Protein AF-A0A6B3CCL4-F1 (afdb_monomer_lite)

Secondary structure (DSSP, 8-state):
---HHHHHHHHHHHH-TTS--HHHHHHHHHHHHHHHHHHHHHHHHHHTT---

Sequence (52 aa):
MEDEVDRLVAAWRRERPDLDVEPLEVLSRVSRLARHLDRARRLAFSEHQLEP

Radius of gyration: 16.25 Å; chains: 1; bounding box: 38×14×40 Å

Structure (mmCIF, N/CA/C/O backbone):
data_AF-A0A6B3CCL4-F1
#
_entry.id   AF-A0A6B3CCL4-F1
#
loop_
_atom_site.group_PDB
_atom_site.id
_atom_site.type_symbol
_atom_site.label_atom_id
_atom_site.label_alt_id
_atom_site.label_comp_id
_atom_site.label_asym_id
_atom_site.label_entity_id
_atom_site.label_seq_id
_atom_site.pdbx_PDB_ins_code
_atom_site.Cartn_x
_atom_site.Cartn_y
_atom_site.Cartn_z
_atom_site.occupancy
_atom_site.B_iso_or_equiv
_atom_site.auth_seq_id
_atom_site.auth_comp_id
_atom_site.auth_asym_id
_atom_site.auth_atom_id
_atom_site.pdbx_PDB_model_num
ATOM 1 N N . MET A 1 1 ? -14.019 -5.473 -8.889 1.00 78.81 1 MET A N 1
ATOM 2 C CA . MET A 1 1 ? -13.098 -6.617 -8.717 1.00 78.81 1 MET A CA 1
ATOM 3 C C . MET A 1 1 ? -12.394 -6.405 -7.398 1.00 78.81 1 MET A C 1
ATOM 5 O O . MET A 1 1 ? -11.942 -5.292 -7.183 1.00 78.81 1 MET A O 1
ATOM 9 N N . GLU A 1 2 ? -12.371 -7.419 -6.541 1.00 91.31 2 GLU A N 1
ATOM 10 C CA . GLU A 1 2 ? -11.679 -7.391 -5.247 1.00 91.31 2 GLU A CA 1
ATOM 11 C C . GLU A 1 2 ? -10.221 -7.836 -5.436 1.00 91.31 2 GLU A C 1
ATOM 13 O O . GLU A 1 2 ? -9.970 -8.830 -6.129 1.00 91.31 2 GLU A O 1
ATOM 18 N N . ASP A 1 3 ? -9.270 -7.113 -4.849 1.00 96.94 3 ASP A N 1
ATOM 19 C CA . ASP A 1 3 ? -7.845 -7.437 -4.886 1.00 96.94 3 ASP A CA 1
ATOM 20 C C . ASP A 1 3 ? -7.318 -7.991 -3.546 1.00 96.94 3 ASP A C 1
ATOM 22 O O . ASP A 1 3 ? -8.049 -8.236 -2.588 1.00 96.94 3 ASP A O 1
ATOM 26 N N . GLU A 1 4 ? -6.017 -8.280 -3.481 1.00 96.50 4 GLU A N 1
ATOM 27 C CA . GLU A 1 4 ? -5.396 -8.808 -2.260 1.00 96.50 4 GLU A CA 1
ATOM 28 C C . GLU A 1 4 ? -5.422 -7.799 -1.099 1.00 96.50 4 GLU A C 1
ATOM 30 O O . GLU A 1 4 ? -5.485 -8.202 0.063 1.00 96.50 4 GLU A O 1
ATOM 35 N N . VAL A 1 5 ? -5.373 -6.496 -1.395 1.00 97.94 5 VAL A N 1
ATOM 36 C CA . VAL A 1 5 ? -5.413 -5.448 -0.368 1.00 97.94 5 VAL A CA 1
ATOM 37 C C . VAL A 1 5 ? -6.794 -5.399 0.271 1.00 97.94 5 VAL A C 1
ATOM 39 O O . VAL A 1 5 ? -6.867 -5.302 1.493 1.00 97.94 5 VAL A O 1
ATOM 42 N N . ASP A 1 6 ? -7.862 -5.574 -0.507 1.00 98.12 6 ASP A N 1
ATOM 43 C CA . ASP A 1 6 ? -9.223 -5.680 0.032 1.00 98.12 6 ASP A CA 1
ATOM 44 C C . ASP A 1 6 ? -9.336 -6.813 1.059 1.00 98.12 6 ASP A C 1
ATOM 46 O O . ASP A 1 6 ? -9.820 -6.603 2.173 1.00 98.12 6 ASP A O 1
ATOM 50 N N . ARG A 1 7 ? -8.793 -7.995 0.739 1.00 97.44 7 ARG A N 1
ATOM 51 C CA . ARG A 1 7 ? -8.800 -9.149 1.656 1.00 97.44 7 ARG A CA 1
ATOM 52 C C . ARG A 1 7 ? -8.016 -8.877 2.938 1.00 97.44 7 ARG A C 1
ATOM 54 O O . ARG A 1 7 ? -8.451 -9.272 4.019 1.00 97.44 7 ARG A O 1
ATOM 61 N N . LEU A 1 8 ? -6.865 -8.210 2.831 1.00 97.12 8 LEU A N 1
ATOM 62 C CA . LEU A 1 8 ? -6.040 -7.841 3.986 1.00 97.12 8 LEU A CA 1
ATOM 63 C C . LEU A 1 8 ? -6.746 -6.820 4.882 1.00 97.12 8 LEU A C 1
ATOM 65 O O . LEU A 1 8 ? -6.758 -6.979 6.101 1.00 97.12 8 LEU A O 1
ATOM 69 N N . VAL A 1 9 ? -7.356 -5.796 4.289 1.00 97.81 9 VAL A N 1
ATOM 70 C CA . VAL A 1 9 ? -8.100 -4.765 5.021 1.00 97.81 9 VAL A CA 1
ATOM 71 C C . VAL A 1 9 ? -9.338 -5.365 5.686 1.00 97.81 9 VAL A C 1
ATOM 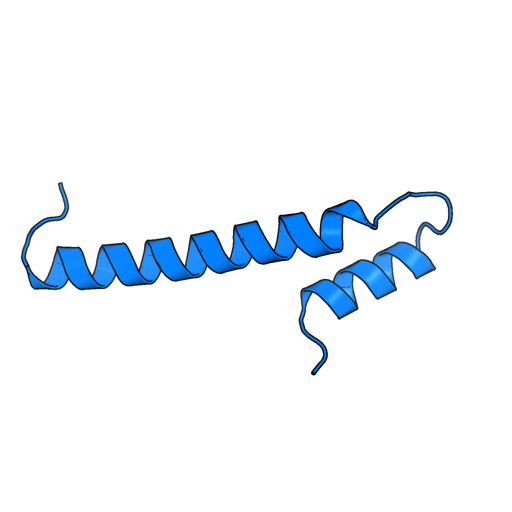73 O O . VAL A 1 9 ? -9.597 -5.085 6.856 1.00 97.81 9 VAL A O 1
ATOM 76 N N . ALA A 1 10 ? -10.063 -6.251 4.999 1.00 97.81 10 ALA A N 1
ATOM 77 C CA . ALA A 1 10 ? -11.198 -6.970 5.571 1.00 97.81 10 ALA A CA 1
ATOM 78 C C . ALA A 1 10 ? -10.788 -7.840 6.771 1.00 97.81 10 ALA A C 1
ATOM 80 O O . ALA A 1 10 ? -11.478 -7.843 7.793 1.00 97.81 10 ALA A O 1
ATOM 81 N N . ALA A 1 11 ? -9.649 -8.535 6.683 1.00 98.00 11 ALA A N 1
ATOM 82 C CA . ALA A 1 11 ? -9.107 -9.294 7.805 1.00 98.00 11 ALA A CA 1
ATOM 83 C C . ALA A 1 11 ? -8.785 -8.376 8.993 1.00 98.00 11 ALA A C 1
ATOM 85 O O . ALA A 1 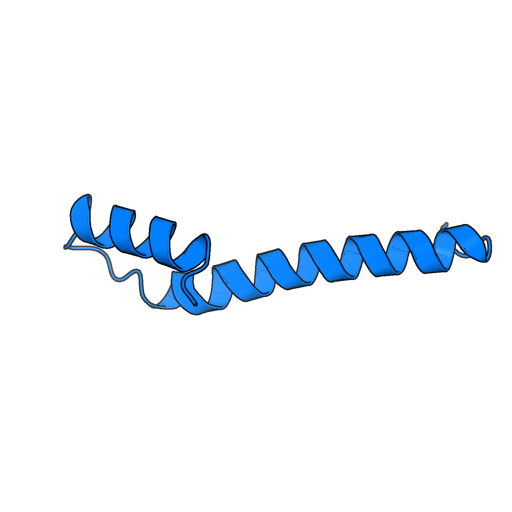11 ? -9.236 -8.643 10.103 1.00 98.00 11 ALA A O 1
ATOM 86 N N . TRP A 1 12 ? -8.094 -7.255 8.772 1.00 97.81 12 TRP A N 1
ATOM 87 C CA . TRP A 1 12 ? -7.780 -6.314 9.851 1.00 97.81 12 TRP A CA 1
ATOM 88 C C . TRP A 1 12 ? -9.018 -5.710 10.509 1.00 97.81 12 TRP A C 1
ATOM 90 O O . TRP A 1 12 ? -9.080 -5.671 11.734 1.00 97.81 12 TRP A O 1
ATOM 100 N N . ARG A 1 13 ? -10.028 -5.313 9.727 1.00 97.62 13 ARG A N 1
ATOM 101 C CA . ARG A 1 13 ? -11.303 -4.812 10.265 1.00 97.62 13 ARG A CA 1
ATOM 102 C C . ARG A 1 13 ? -11.999 -5.841 11.162 1.00 97.62 13 ARG A C 1
ATOM 104 O O . ARG A 1 13 ? -12.663 -5.456 12.118 1.00 97.62 13 ARG A O 1
ATOM 111 N N . ARG A 1 14 ? -11.843 -7.140 10.872 1.00 98.19 14 ARG A N 1
ATOM 112 C CA . ARG A 1 14 ? -12.379 -8.230 11.700 1.00 98.19 14 ARG A CA 1
ATOM 113 C C . ARG A 1 14 ? -11.554 -8.462 12.966 1.00 98.19 14 ARG A C 1
ATOM 115 O O . ARG A 1 14 ? -12.133 -8.593 14.038 1.00 98.19 14 ARG A O 1
ATOM 122 N N . GLU A 1 15 ? -10.231 -8.548 12.841 1.00 98.44 15 GLU A N 1
ATOM 123 C CA . GLU A 1 15 ? -9.348 -8.902 13.963 1.00 98.44 15 GLU A CA 1
ATOM 124 C C . GLU A 1 15 ? -9.107 -7.728 14.929 1.00 98.44 15 GLU A C 1
ATOM 126 O O . GLU A 1 15 ? -8.893 -7.938 16.122 1.00 98.44 15 GLU A O 1
ATOM 131 N N . ARG A 1 16 ? -9.113 -6.487 14.427 1.00 97.38 16 ARG A N 1
ATOM 132 C CA . ARG A 1 16 ? -8.827 -5.255 15.178 1.00 97.38 16 ARG A CA 1
ATOM 133 C C . ARG A 1 16 ? -9.775 -4.124 14.764 1.00 97.38 16 ARG A C 1
ATOM 135 O O . ARG A 1 16 ? -9.345 -3.170 14.116 1.00 97.38 16 ARG A O 1
ATOM 142 N N . PRO A 1 17 ? -11.065 -4.205 15.139 1.00 97.06 17 PRO A N 1
ATOM 143 C CA . PRO A 1 17 ? -12.060 -3.191 14.780 1.00 97.06 17 PRO A CA 1
ATOM 144 C C . PRO A 1 17 ? -11.784 -1.812 15.403 1.00 97.06 17 PRO A C 1
ATOM 146 O O . PRO A 1 17 ? -12.404 -0.829 15.014 1.00 97.06 17 PRO A O 1
ATOM 149 N N . ASP A 1 18 ? -10.872 -1.738 16.375 1.00 98.19 18 ASP A N 1
ATOM 150 C CA . ASP A 1 18 ? -10.416 -0.513 17.029 1.00 98.19 18 ASP A CA 1
ATOM 151 C C . ASP A 1 18 ? -9.389 0.288 16.213 1.00 98.19 18 ASP A C 1
ATOM 153 O O . ASP A 1 18 ? -9.156 1.460 16.509 1.00 98.19 18 ASP A O 1
ATOM 157 N N . LEU A 1 19 ? -8.753 -0.328 15.212 1.00 97.31 19 LEU A N 1
ATOM 158 C CA . LEU A 1 19 ? -7.724 0.321 14.408 1.00 97.31 19 LEU A CA 1
ATOM 159 C C . LEU A 1 19 ? -8.322 0.984 13.168 1.00 97.31 19 LEU A C 1
ATOM 161 O O . LEU A 1 19 ? -9.056 0.357 12.402 1.00 97.31 19 LEU A O 1
ATOM 165 N N . ASP A 1 20 ? -7.916 2.228 12.917 1.00 97.44 20 ASP A N 1
ATOM 166 C CA . ASP A 1 20 ? -8.104 2.838 11.606 1.00 97.44 20 ASP A CA 1
ATOM 167 C C . ASP A 1 20 ? -7.119 2.219 10.605 1.00 97.44 20 ASP A C 1
ATOM 169 O O . ASP A 1 20 ? -5.898 2.370 10.706 1.00 97.44 20 ASP A O 1
ATOM 173 N N . VAL A 1 21 ? -7.674 1.487 9.643 1.00 97.69 21 VAL A N 1
ATOM 174 C CA . VAL A 1 21 ? -6.933 0.794 8.584 1.00 97.69 21 VAL A CA 1
ATOM 175 C C . VAL A 1 21 ? -7.249 1.338 7.196 1.00 97.69 21 VAL A C 1
ATOM 177 O O . VAL A 1 21 ? -6.765 0.787 6.207 1.00 97.69 21 VAL A O 1
ATOM 180 N N . GLU A 1 22 ? -8.013 2.429 7.102 1.00 96.88 22 GLU A N 1
ATOM 181 C CA . GLU A 1 22 ? -8.3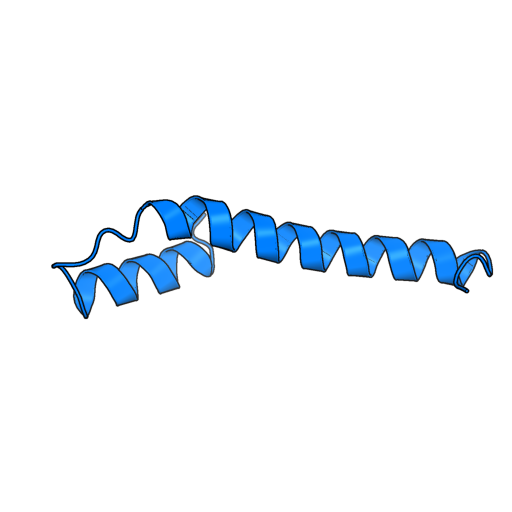21 3.091 5.832 1.00 96.88 22 GLU A CA 1
ATOM 182 C C . GLU A 1 22 ? -7.051 3.486 5.048 1.00 96.88 22 GLU A C 1
ATOM 184 O O . GLU A 1 22 ? -6.984 3.198 3.848 1.00 96.88 22 GLU A O 1
ATOM 189 N N . PRO A 1 23 ? -5.963 3.993 5.675 1.00 98.00 23 PRO A N 1
ATOM 190 C CA . PRO A 1 23 ? -4.735 4.310 4.941 1.00 98.00 23 PRO A CA 1
ATOM 191 C C . PRO A 1 23 ? -4.088 3.104 4.239 1.00 98.00 23 PRO A C 1
ATOM 193 O O . PRO A 1 23 ? -3.401 3.272 3.224 1.00 98.00 23 PRO A O 1
ATOM 196 N N . LEU A 1 24 ? -4.301 1.877 4.741 1.00 97.56 24 LEU A N 1
ATOM 197 C CA . LEU A 1 24 ? -3.740 0.665 4.138 1.00 97.56 24 LEU A CA 1
ATOM 198 C C . LEU A 1 24 ? -4.336 0.377 2.760 1.00 97.56 24 LEU A C 1
ATOM 200 O O . LEU A 1 24 ? -3.646 -0.233 1.940 1.00 97.56 24 LEU A O 1
ATOM 204 N N . GLU A 1 25 ? -5.558 0.834 2.478 1.00 97.75 25 GLU A N 1
ATOM 205 C CA . GLU A 1 25 ? -6.203 0.649 1.177 1.00 97.75 25 GLU A CA 1
ATOM 206 C C . GLU A 1 25 ? -5.400 1.307 0.049 1.00 97.75 25 GLU A C 1
ATOM 208 O O . GLU A 1 25 ? -5.224 0.719 -1.021 1.00 97.75 25 GLU A O 1
ATOM 213 N N . VAL A 1 26 ? -4.867 2.508 0.281 1.00 98.06 26 VAL A N 1
ATOM 214 C CA . VAL A 1 26 ? -4.109 3.252 -0.736 1.00 98.06 26 VAL A CA 1
ATOM 215 C C . VAL A 1 26 ? -2.629 2.903 -0.666 1.00 98.06 26 VAL A C 1
ATOM 217 O O . VAL A 1 26 ? -2.034 2.521 -1.678 1.00 98.06 26 VAL A O 1
ATOM 220 N N . LEU A 1 27 ? -2.026 2.981 0.525 1.00 98.31 27 LEU A N 1
ATOM 221 C CA . LEU A 1 27 ? -0.581 2.808 0.684 1.00 98.31 27 LEU A CA 1
ATOM 222 C C . LEU A 1 27 ? -0.126 1.413 0.239 1.00 98.31 27 LEU A C 1
ATOM 224 O O . LEU A 1 27 ? 0.854 1.292 -0.497 1.00 98.31 27 LEU A O 1
ATOM 228 N N . SER A 1 28 ? -0.879 0.362 0.582 1.00 97.81 28 SER A N 1
ATOM 229 C CA . SER A 1 28 ? -0.525 -1.007 0.188 1.00 97.81 28 SER A CA 1
ATOM 230 C C . SER A 1 28 ? -0.589 -1.203 -1.327 1.00 97.81 28 SER A C 1
ATOM 232 O O . SER A 1 28 ? 0.273 -1.876 -1.899 1.00 97.81 28 SER A O 1
ATOM 234 N N . ARG A 1 29 ? -1.582 -0.605 -2.001 1.00 98.25 29 ARG A N 1
ATOM 235 C CA . ARG A 1 29 ? -1.719 -0.688 -3.463 1.00 98.25 29 ARG A CA 1
ATOM 236 C C . ARG A 1 29 ? -0.596 0.054 -4.165 1.00 98.25 29 ARG A C 1
ATOM 238 O O . ARG A 1 29 ? 0.025 -0.510 -5.064 1.00 98.25 29 ARG A O 1
ATOM 245 N N . VAL A 1 30 ? -0.278 1.266 -3.713 1.00 98.50 30 VAL A N 1
ATOM 246 C CA . VAL A 1 30 ? 0.832 2.058 -4.259 1.00 98.50 30 VAL A CA 1
ATOM 247 C C . VAL A 1 30 ? 2.156 1.312 -4.105 1.00 98.50 30 VAL A C 1
ATOM 249 O O . VAL A 1 30 ? 2.890 1.176 -5.082 1.00 98.50 30 VAL A O 1
ATOM 252 N N . SER A 1 31 ? 2.451 0.743 -2.932 1.00 98.12 31 SER A N 1
ATOM 253 C CA . SER A 1 31 ? 3.680 -0.038 -2.730 1.00 98.12 31 SER A CA 1
ATOM 254 C C . SER A 1 31 ? 3.746 -1.288 -3.615 1.00 98.12 31 SER A C 1
ATOM 256 O O . SER A 1 31 ? 4.814 -1.631 -4.128 1.00 98.12 31 SER A O 1
ATOM 258 N N . ARG A 1 32 ? 2.619 -1.975 -3.834 1.00 97.69 32 ARG A N 1
ATOM 259 C CA . ARG A 1 32 ? 2.551 -3.131 -4.743 1.00 97.69 32 ARG A CA 1
ATOM 260 C C . ARG A 1 32 ? 2.779 -2.715 -6.192 1.00 97.69 32 ARG A C 1
ATOM 262 O O . ARG A 1 32 ? 3.622 -3.314 -6.857 1.00 97.69 32 ARG A O 1
ATOM 269 N N . LEU A 1 33 ? 2.102 -1.666 -6.657 1.00 98.31 33 LEU A N 1
ATOM 270 C CA . LEU A 1 33 ? 2.310 -1.102 -7.992 1.00 98.31 33 LEU A CA 1
ATOM 271 C C . LEU A 1 33 ? 3.764 -0.672 -8.191 1.00 98.31 33 LEU A C 1
ATOM 273 O O . LEU A 1 33 ? 4.368 -1.046 -9.191 1.00 98.31 33 LEU A O 1
ATOM 277 N N . ALA A 1 34 ? 4.364 0.008 -7.213 1.00 98.31 34 ALA A N 1
ATOM 278 C CA . ALA A 1 34 ? 5.768 0.400 -7.264 1.00 98.31 34 ALA A CA 1
ATOM 279 C C . ALA A 1 34 ? 6.699 -0.810 -7.443 1.00 98.31 34 ALA A C 1
ATOM 281 O O . ALA A 1 34 ? 7.603 -0.771 -8.273 1.00 98.31 34 ALA A O 1
ATOM 282 N N . ARG A 1 35 ? 6.447 -1.926 -6.742 1.00 97.94 35 ARG A N 1
ATOM 283 C CA . ARG A 1 35 ? 7.209 -3.176 -6.931 1.00 97.94 35 ARG A CA 1
ATOM 284 C C . ARG A 1 35 ? 7.047 -3.762 -8.333 1.00 97.94 35 ARG A C 1
ATOM 286 O O . ARG A 1 35 ? 8.016 -4.284 -8.882 1.00 97.94 35 ARG A O 1
ATOM 293 N N . HIS A 1 36 ? 5.845 -3.715 -8.905 1.00 97.81 36 HIS A N 1
ATOM 294 C CA . HIS A 1 36 ? 5.614 -4.176 -10.276 1.00 97.81 36 HIS A CA 1
ATOM 295 C C . HIS A 1 36 ? 6.345 -3.296 -11.292 1.00 97.81 36 HIS A C 1
ATOM 297 O O . HIS A 1 36 ? 7.032 -3.823 -12.166 1.00 97.81 36 HIS A O 1
ATOM 303 N N . LEU A 1 37 ? 6.268 -1.975 -11.129 1.00 98.19 37 LEU A N 1
ATOM 304 C CA . LEU A 1 37 ? 6.961 -1.012 -11.979 1.00 98.19 37 LEU A CA 1
ATOM 305 C C . LEU A 1 37 ? 8.480 -1.147 -11.873 1.00 98.19 37 LEU A C 1
ATOM 307 O O . LEU A 1 37 ? 9.159 -1.142 -12.892 1.00 98.19 37 LEU A O 1
ATOM 311 N N . ASP A 1 38 ? 9.020 -1.342 -10.671 1.00 97.00 38 ASP A N 1
ATOM 312 C CA . ASP A 1 38 ? 10.457 -1.537 -10.474 1.00 97.00 38 ASP A CA 1
ATOM 313 C C . ASP A 1 38 ? 10.959 -2.812 -11.171 1.00 97.00 38 ASP A C 1
ATOM 315 O O . ASP A 1 38 ? 12.012 -2.802 -11.802 1.00 97.00 38 ASP A O 1
ATOM 319 N N . ARG A 1 39 ? 10.186 -3.907 -11.144 1.00 96.62 39 ARG A N 1
ATOM 320 C CA . ARG A 1 39 ? 10.513 -5.117 -11.920 1.00 96.62 39 ARG A CA 1
ATOM 321 C C . ARG A 1 39 ? 10.469 -4.869 -13.426 1.00 96.62 39 ARG A C 1
ATOM 323 O O . ARG A 1 39 ? 11.407 -5.258 -14.110 1.00 96.62 39 ARG A O 1
ATOM 330 N N . ALA A 1 40 ? 9.417 -4.223 -13.928 1.00 96.69 40 ALA A N 1
ATOM 331 C CA . ALA A 1 40 ? 9.293 -3.912 -15.351 1.00 96.69 40 ALA A CA 1
ATOM 332 C C . ALA A 1 40 ? 10.437 -3.006 -15.835 1.00 96.69 40 ALA A C 1
ATOM 334 O O . ALA A 1 40 ? 11.030 -3.259 -16.880 1.00 96.69 40 ALA A O 1
ATOM 335 N N . ARG A 1 41 ? 10.799 -2.001 -15.030 1.00 95.62 41 ARG A N 1
ATOM 336 C CA . ARG A 1 41 ? 11.928 -1.106 -15.289 1.00 95.62 41 ARG A CA 1
ATOM 337 C C . ARG A 1 41 ? 13.245 -1.874 -15.383 1.00 95.62 41 ARG A C 1
ATOM 339 O O . ARG A 1 41 ? 13.971 -1.674 -16.349 1.00 95.62 41 ARG A O 1
ATOM 346 N N . ARG A 1 42 ? 13.542 -2.753 -14.417 1.00 95.00 42 ARG A N 1
ATOM 347 C CA . ARG A 1 42 ? 14.765 -3.576 -14.443 1.00 95.00 42 ARG A CA 1
ATOM 348 C C . 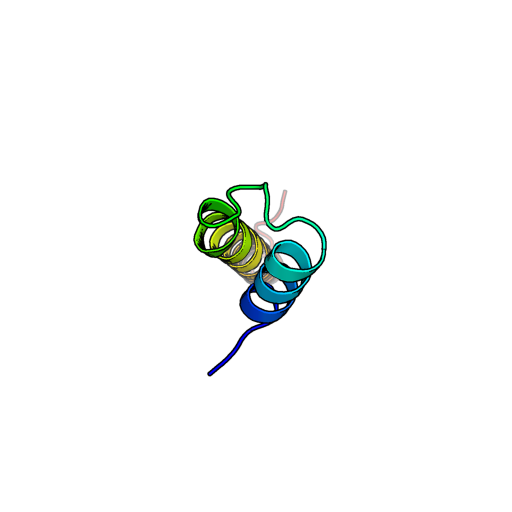ARG A 1 42 ? 14.846 -4.450 -15.692 1.00 95.00 42 ARG A C 1
ATOM 350 O O . ARG A 1 42 ? 15.880 -4.465 -16.345 1.00 95.00 42 ARG A O 1
ATOM 357 N N . LEU A 1 43 ? 13.747 -5.110 -16.066 1.00 95.44 43 LEU A N 1
ATOM 358 C CA . LEU A 1 43 ? 13.701 -5.934 -17.280 1.00 95.44 43 LEU A CA 1
ATOM 359 C C . LEU A 1 43 ? 14.030 -5.107 -18.530 1.00 95.44 43 LEU A C 1
ATOM 361 O O . LEU A 1 43 ? 14.975 -5.442 -19.239 1.00 95.44 43 LEU A O 1
ATOM 365 N N . ALA A 1 44 ? 13.342 -3.979 -18.729 1.00 94.50 44 ALA A N 1
ATOM 366 C CA . ALA A 1 44 ? 13.588 -3.093 -19.868 1.00 94.50 44 ALA A CA 1
ATOM 367 C C . ALA A 1 44 ? 15.032 -2.557 -19.905 1.00 94.50 44 ALA A C 1
ATOM 369 O O . ALA A 1 44 ? 15.625 -2.417 -20.969 1.00 94.50 44 ALA A O 1
ATOM 370 N N . PHE A 1 45 ? 15.625 -2.260 -18.747 1.00 94.69 45 PHE A N 1
ATOM 371 C CA . PHE A 1 45 ? 16.999 -1.757 -18.683 1.00 94.69 45 PHE A CA 1
ATOM 372 C C . PHE A 1 45 ? 18.007 -2.870 -18.983 1.00 94.69 45 PHE A C 1
ATOM 374 O O . PHE A 1 45 ? 18.970 -2.637 -19.712 1.00 94.69 45 PHE A O 1
ATOM 381 N N . SER A 1 46 ? 17.767 -4.083 -18.479 1.00 94.25 46 SER A N 1
ATOM 382 C CA . SER A 1 46 ? 18.626 -5.243 -18.729 1.00 94.25 46 SER A CA 1
ATOM 383 C C . SER A 1 46 ? 18.677 -5.629 -20.214 1.00 94.25 46 SER A C 1
ATOM 385 O O . SER A 1 46 ? 19.758 -5.914 -20.726 1.00 94.25 46 SER A O 1
ATOM 387 N N . GLU A 1 47 ? 17.553 -5.534 -20.938 1.00 92.38 47 GLU A N 1
ATOM 388 C CA . GLU A 1 47 ? 17.479 -5.773 -22.392 1.00 92.38 47 GLU A CA 1
ATOM 389 C C . GLU A 1 47 ? 18.401 -4.842 -23.192 1.00 92.38 47 GLU A C 1
ATOM 391 O O . GLU A 1 47 ? 18.923 -5.220 -24.242 1.00 92.38 47 GLU A O 1
ATOM 396 N N . HIS A 1 48 ? 18.649 -3.642 -22.669 1.00 92.44 48 HIS A N 1
ATOM 397 C CA . HIS A 1 48 ? 19.488 -2.627 -23.297 1.00 92.44 48 HIS A CA 1
ATOM 398 C C . HIS A 1 48 ? 20.868 -2.467 -22.639 1.00 92.44 48 HIS A C 1
ATOM 400 O O . HIS A 1 48 ? 21.598 -1.554 -23.015 1.00 92.44 48 HIS A O 1
ATOM 406 N N . GLN A 1 49 ? 21.244 -3.340 -21.692 1.00 87.31 49 GLN A N 1
ATOM 407 C CA . GLN A 1 49 ? 22.502 -3.257 -20.925 1.00 87.31 49 GLN A CA 1
ATOM 408 C C . GLN A 1 49 ? 22.674 -1.910 -20.189 1.00 87.31 49 GLN A C 1
ATOM 410 O O . GLN A 1 49 ? 23.772 -1.366 -20.102 1.00 87.31 49 GLN A O 1
ATOM 415 N N . LEU A 1 50 ? 21.570 -1.363 -19.6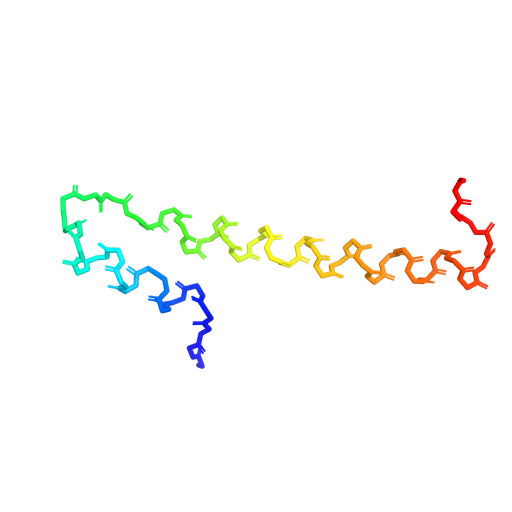69 1.00 87.62 50 LEU A N 1
ATOM 416 C CA . LEU A 1 50 ? 21.511 -0.077 -18.960 1.00 87.62 50 LEU A CA 1
ATOM 417 C C . LEU A 1 50 ? 21.361 -0.225 -17.433 1.00 87.62 50 LEU A C 1
ATOM 419 O O . LEU A 1 50 ? 21.094 0.764 -16.747 1.00 87.62 50 LEU A O 1
ATOM 423 N N . GLU A 1 51 ? 21.487 -1.438 -16.887 1.00 71.94 51 GLU A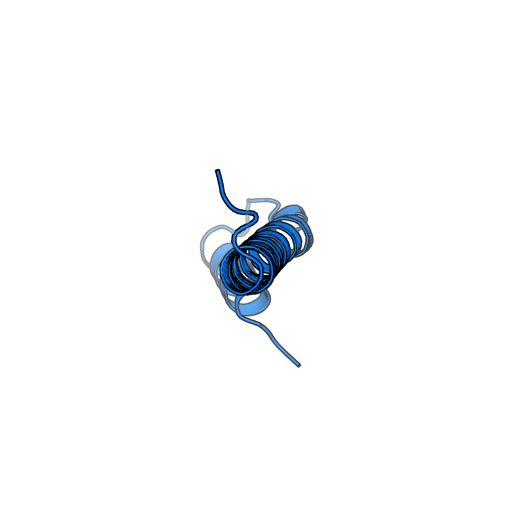 N 1
ATOM 424 C CA . GLU A 1 51 ? 21.630 -1.622 -15.435 1.00 71.94 51 GLU A CA 1
ATOM 425 C C . GLU A 1 51 ? 23.099 -1.405 -15.008 1.00 71.94 51 GLU A C 1
ATOM 427 O O . GLU A 1 51 ? 23.990 -1.827 -15.747 1.00 71.94 51 GLU A O 1
ATOM 432 N N . PRO A 1 52 ? 23.362 -0.722 -13.872 1.00 60.41 52 PRO A N 1
ATOM 433 C CA . PRO A 1 52 ? 24.714 -0.545 -13.334 1.00 60.41 52 PRO A CA 1
ATOM 434 C C . PRO A 1 52 ? 25.370 -1.855 -12.880 1.00 60.41 52 PRO A C 1
ATOM 436 O O . PRO A 1 52 ? 24.635 -2.807 -12.529 1.00 60.41 52 PRO A O 1
#

pLDDT: mean 95.08, std 6.82, range [60.41, 98.5]

Foldseek 3Di:
DDDPLNVVLVVCCVVPVPDDCVVSSPVVVVVVVVVVVVVVVVVVCVVVVNDD